Protein 3PZ7 (pdb70)

Solvent-accessible surface area: 6122 Å² total

Nearest PDB structures (foldseek):
  3pz7-assembly1_A  TM=1.001E+00  e=2.599E-17  Homo sapiens
  5y3b-assembly1_F  TM=9.311E-01  e=1.890E-14  Mus musculus
  5y3c-assembly1_A  TM=9.595E-01  e=7.452E-13  Danio rerio
  6iw3-assembly1_A  TM=9.389E-01  e=3.402E-09  Homo sapiens
  4wip-assembly1_C  TM=9.303E-01  e=6.830E-09  Homo sapiens

GO terms:
  GO:0005829 cytosol (C, IDA)
  GO:0043015 gamma-tubulin binding (F, IDA)
  GO:0060070 canonical Wnt signaling pathway (P, IDA)
  GO:0005515 protein binding (F, IPI)
  GO:0005737 cytoplasm (C, EXP)

Structure (mmCIF, N/CA/C/O backbone):
data_3PZ7
#
_entry.id   3PZ7
#
_cell.length_a   62.576
_cell.length_b   62.576
_cell.length_c   77.722
_cell.angle_alpha   90.00
_cell.angle_beta   90.00
_cell.angle_gamma   120.00
#
_symmetry.space_group_name_H-M   'P 61 2 2'
#
loop_
_entity.id
_entity.type
_entity.pdbx_description
1 polymer Dixin
2 non-polymer 1,2-ETHANEDIOL
3 water water
#
loop_
_atom_site.group_PDB
_atom_site.id
_atom_site.type_symbol
_atom_site.label_atom_id
_atom_site.label_alt_id
_atom_site.label_comp_id
_atom_site.label_asym_id
_atom_site.label_entity_id
_atom_site.label_seq_id
_atom_site.pdbx_PDB_ins_code
_atom_site.Cartn_x
_atom_site.Cartn_y
_atom_site.Cartn_z
_atom_site.occupancy
_atom_site.B_iso_or_equiv
_atom_site.auth_seq_id
_atom_site.auth_comp_id
_atom_site.auth_asym_id
_atom_site.auth_atom_id
_atom_site.pdbx_PDB_model_num
ATOM 1 N N . PRO A 1 2 ? 21.171 26.729 28.278 1.00 37.73 -2 PRO A N 1
ATOM 2 C CA . PRO A 1 2 ? 20.141 27.762 28.460 1.00 36.98 -2 PRO A CA 1
ATOM 3 C C . PRO A 1 2 ? 19.673 27.794 29.895 1.00 39.37 -2 PRO A C 1
ATOM 4 O O . PRO A 1 2 ? 19.253 26.765 30.425 1.00 42.07 -2 PRO A O 1
ATOM 8 N N . HIS A 1 3 ? 19.739 28.965 30.513 1.00 41.43 -1 HIS A N 1
ATOM 9 C CA . HIS A 1 3 ? 19.592 29.070 31.955 1.00 41.60 -1 HIS A CA 1
ATOM 10 C C . HIS A 1 3 ? 18.287 29.664 32.390 1.00 41.07 -1 HIS A C 1
ATOM 11 O O . HIS A 1 3 ? 17.786 30.595 31.795 1.00 42.20 -1 HIS A O 1
ATOM 26 N N . SER A 1 5 ? 15.617 31.496 35.128 1.00 43.24 386 SER A N 1
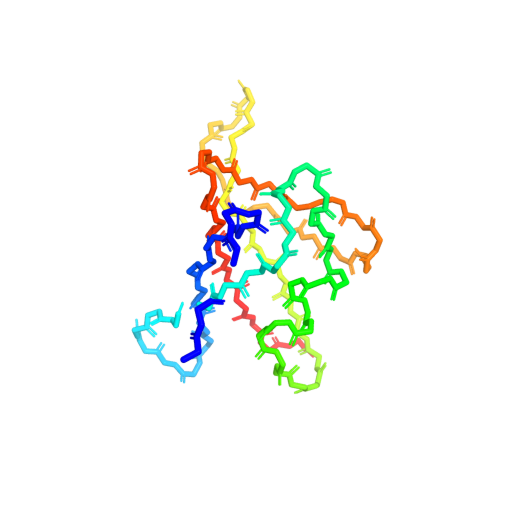ATOM 27 C CA . SER A 1 5 ? 15.548 32.562 36.106 1.00 42.12 386 SER A CA 1
ATOM 28 C C . SER A 1 5 ? 15.293 31.954 37.478 1.00 44.89 386 SER A C 1
ATOM 29 O O . SER A 1 5 ? 15.103 30.746 37.599 1.00 42.23 386 SER A O 1
ATOM 32 N N . SER A 1 6 ? 15.293 32.790 38.510 1.00 45.94 387 SER A N 1
ATOM 33 C CA . SER A 1 6 ? 15.063 32.325 39.871 1.00 42.17 387 SER A CA 1
ATOM 34 C C . SER A 1 6 ? 13.578 32.290 40.198 1.00 43.95 387 SER A C 1
ATOM 35 O O . SER A 1 6 ? 13.161 31.715 41.186 1.00 46.54 387 SER A O 1
ATOM 38 N N . THR A 1 7 ? 12.778 32.925 39.360 1.00 44.58 388 THR A N 1
ATOM 39 C CA . THR A 1 7 ? 11.331 32.892 39.532 1.00 45.46 388 THR A CA 1
ATOM 40 C C . THR A 1 7 ? 10.763 31.581 38.965 1.00 43.36 388 THR A C 1
ATOM 41 O O . THR A 1 7 ? 9.798 31.549 38.197 1.00 43.13 388 THR A O 1
ATOM 45 N N . CYS A 1 8 ? 11.433 30.506 39.360 1.00 43.17 389 CYS A N 1
ATOM 46 C CA . CYS A 1 8 ? 11.077 29.139 39.070 1.00 36.26 389 CYS A CA 1
ATOM 47 C C . CYS A 1 8 ? 10.154 28.734 40.231 1.00 37.47 389 CYS A C 1
ATOM 48 O O . CYS A 1 8 ? 10.156 29.355 41.299 1.00 37.65 389 CYS A O 1
ATOM 51 N N . THR A 1 9 ? 9.314 27.737 40.006 1.00 37.93 390 THR A N 1
ATOM 52 C CA . THR A 1 9 ? 8.744 26.949 41.100 1.00 33.36 390 THR A CA 1
ATOM 53 C C . THR A 1 9 ? 8.815 25.505 40.605 1.00 30.79 390 THR A C 1
ATOM 54 O O . THR A 1 9 ? 8.356 25.215 39.516 1.00 32.44 390 THR A O 1
ATOM 58 N N . LYS A 1 10 ? 9.472 24.612 41.339 1.00 31.22 391 LYS A N 1
ATOM 59 C CA . LYS A 1 10 ? 9.582 23.233 40.856 1.00 31.24 391 LYS A CA 1
ATOM 60 C C . LYS A 1 10 ? 8.413 22.384 41.277 1.00 30.97 391 LYS A C 1
ATOM 61 O O . LYS A 1 10 ? 7.935 22.481 42.398 1.00 33.08 391 LYS A O 1
ATOM 67 N N . VAL A 1 11 ? 7.956 21.562 40.343 1.00 30.23 392 VAL A N 1
ATOM 68 C CA . VAL A 1 11 ? 6.757 20.765 40.499 1.00 30.33 392 VAL A CA 1
ATOM 69 C C . VAL A 1 11 ? 7.132 19.287 40.425 1.00 30.83 392 VAL A C 1
ATOM 70 O O . VAL A 1 11 ? 7.839 18.854 39.516 1.00 31.15 392 VAL A O 1
ATOM 74 N N . LEU A 1 12 ? 6.683 18.508 41.392 1.00 31.00 393 LEU A N 1
ATOM 75 C CA . LEU A 1 12 ? 6.804 17.072 41.270 1.00 32.30 393 LEU A CA 1
ATOM 76 C C . LEU A 1 12 ? 5.391 16.581 40.995 1.00 34.37 393 LEU A C 1
ATOM 77 O O . LEU A 1 12 ? 4.467 16.968 41.706 1.00 34.58 393 LEU A O 1
ATOM 82 N N . TYR A 1 13 ? 5.177 15.775 39.961 1.00 30.68 394 TYR A N 1
ATOM 83 C CA . TYR A 1 13 ? 3.825 15.260 39.776 1.00 30.91 394 TYR A CA 1
ATOM 84 C C . TYR A 1 13 ? 3.801 13.779 39.519 1.00 32.73 394 TYR A C 1
ATOM 85 O O . TYR A 1 13 ? 4.678 13.235 38.851 1.00 31.93 394 TYR A O 1
ATOM 94 N N . PHE A 1 14 ? 2.799 13.129 40.103 1.00 33.75 395 PHE A N 1
ATOM 95 C CA . PHE A 1 14 ? 2.590 11.710 39.899 1.00 34.27 395 PHE A CA 1
ATOM 96 C C . PHE A 1 14 ? 1.508 11.534 38.890 1.00 35.33 395 PHE A C 1
ATOM 97 O O . PHE A 1 14 ? 0.627 12.363 38.776 1.00 35.37 395 PHE A O 1
ATOM 105 N N . THR A 1 15 ? 1.571 10.427 38.178 1.00 35.46 396 THR A N 1
ATOM 106 C CA . THR A 1 15 ? 0.680 10.201 37.085 1.00 39.49 396 THR A CA 1
ATOM 107 C C . THR A 1 15 ? 0.102 8.822 37.328 1.00 47.19 396 THR A C 1
ATOM 108 O O . THR A 1 15 ? 0.655 8.061 38.149 1.00 45.96 396 THR A O 1
ATOM 112 N N . ASP A 1 16 ? -1.030 8.531 36.674 1.00 49.62 397 ASP A N 1
ATOM 113 C CA . ASP A 1 16 ? -1.654 7.203 36.709 1.00 51.96 397 ASP A CA 1
ATOM 11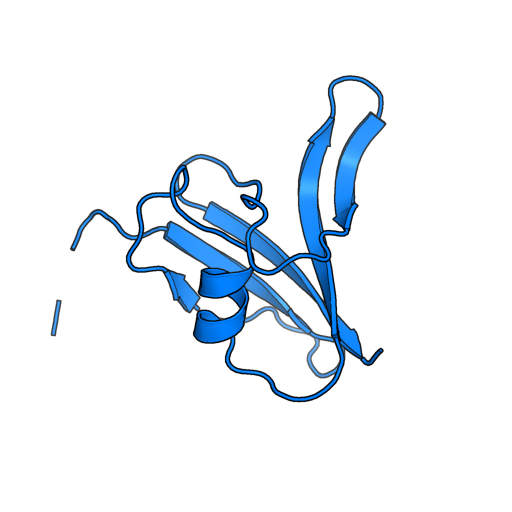4 C C . ASP A 1 16 ? -0.763 6.192 36.011 1.00 54.77 397 ASP A C 1
ATOM 115 O O . ASP A 1 16 ? -0.698 5.026 36.394 1.00 55.43 397 ASP A O 1
ATOM 120 N N . ARG A 1 17 ? -0.054 6.683 35.005 1.00 54.51 398 ARG A N 1
ATOM 121 C CA . ARG A 1 17 ? 0.675 5.865 34.057 1.00 58.06 398 ARG A CA 1
ATOM 122 C C . ARG A 1 17 ? 2.192 5.968 34.257 1.00 58.06 398 ARG A C 1
ATOM 123 O O . ARG A 1 17 ? 2.924 6.233 33.296 1.00 60.21 398 ARG A O 1
ATOM 131 N N . SER A 1 18 ? 2.638 5.759 35.488 1.00 54.90 399 SER A N 1
ATOM 132 C CA . SER A 1 18 ? 4.045 5.811 35.857 1.00 50.92 399 SER A CA 1
ATOM 133 C C . SER A 1 18 ? 4.155 5.476 37.324 1.00 47.50 399 SER A C 1
ATOM 134 O O . SER A 1 18 ? 3.276 5.745 38.064 1.00 54.14 399 SER A O 1
ATOM 137 N N . LEU A 1 19 ? 5.223 4.900 37.789 1.00 43.51 400 LEU A N 1
ATOM 138 C CA . LEU A 1 19 ? 5.280 4.685 39.219 1.00 42.43 400 LEU A CA 1
ATOM 139 C C . LEU A 1 19 ? 6.090 5.787 39.869 1.00 39.73 400 LEU A C 1
ATOM 140 O O . LEU A 1 19 ? 5.966 6.111 41.023 1.00 38.03 400 LEU A O 1
ATOM 145 N N . THR A 1 20 ? 6.906 6.367 39.038 1.00 37.28 401 THR A N 1
ATOM 146 C CA . THR A 1 20 ? 7.894 7.375 39.367 1.00 33.94 401 THR A CA 1
ATOM 147 C C . THR A 1 20 ? 7.379 8.770 39.003 1.00 34.84 401 THR A C 1
ATOM 148 O O . THR A 1 20 ? 6.878 8.996 37.900 1.00 34.96 401 THR A O 1
ATOM 152 N N . PRO A 1 21 ? 7.518 9.718 39.927 1.00 31.71 402 PRO A N 1
ATOM 153 C CA . PRO A 1 21 ? 7.078 11.086 39.664 1.00 31.12 402 PRO A CA 1
ATOM 154 C C . PRO A 1 21 ? 7.884 11.729 38.535 1.00 32.95 402 PRO A C 1
ATOM 155 O O . PRO A 1 21 ? 9.034 11.347 38.247 1.00 31.20 402 PRO A O 1
ATOM 159 N N . PHE A 1 22 ? 7.262 12.720 37.908 1.00 33.43 403 PHE A N 1
ATOM 160 C CA . PHE A 1 22 ? 7.909 13.565 36.923 1.00 31.09 403 PHE A CA 1
ATOM 161 C C . PHE A 1 22 ? 8.280 14.861 37.604 1.00 30.35 403 PHE A C 1
ATOM 162 O O . PHE A 1 22 ? 7.610 15.294 38.531 1.00 31.27 403 PHE A O 1
ATOM 178 N N . VAL A 1 24 ? 9.013 18.910 36.743 1.00 29.68 405 VAL A N 1
ATOM 179 C CA . VAL A 1 24 ? 9.031 20.005 35.791 1.00 30.69 405 VAL A CA 1
ATOM 180 C C . VAL A 1 24 ? 9.080 21.313 36.545 1.00 32.00 405 VAL A C 1
ATOM 181 O O . VAL A 1 24 ? 8.793 21.353 37.727 1.00 34.80 405 VAL A O 1
ATOM 185 N N . ASN A 1 25 ? 9.425 22.388 35.859 1.00 32.21 406 ASN A N 1
ATOM 186 C CA . ASN A 1 25 ? 9.477 23.674 36.510 1.00 33.37 406 ASN A CA 1
ATOM 187 C C . ASN A 1 25 ? 8.434 24.607 35.931 1.00 34.81 406 ASN A C 1
ATOM 188 O O . ASN A 1 25 ? 8.126 24.529 34.739 1.00 34.54 406 ASN A O 1
ATOM 193 N N . ILE A 1 26 ? 7.889 25.481 36.784 1.00 36.70 407 ILE A N 1
ATOM 194 C CA . ILE A 1 26 ? 7.009 26.574 36.346 1.00 35.44 407 ILE A CA 1
ATOM 195 C C . ILE A 1 26 ? 7.761 27.903 36.451 1.00 33.84 407 ILE A C 1
ATOM 196 O O . ILE A 1 26 ? 8.389 28.186 37.461 1.00 35.02 407 ILE A O 1
ATOM 201 N N . PRO A 1 27 ? 7.738 28.687 35.370 1.00 37.93 408 PRO A N 1
ATOM 202 C CA . PRO A 1 27 ? 8.475 29.945 35.245 1.00 39.38 408 PRO A CA 1
ATOM 203 C C . PRO A 1 27 ? 7.735 31.063 35.956 1.00 40.65 408 PRO A C 1
ATOM 204 O O . PRO A 1 27 ? 7.695 32.209 35.499 1.00 41.23 408 PRO A O 1
ATOM 208 N N . LYS A 1 28 ? 7.131 30.708 37.076 1.00 41.52 409 LYS A N 1
ATOM 209 C CA . LYS A 1 28 ? 6.391 31.656 37.886 1.00 41.86 409 LYS A CA 1
ATOM 210 C C . LYS A 1 28 ? 6.846 31.506 39.323 1.00 41.28 409 LYS A C 1
ATOM 211 O O . LYS A 1 28 ? 7.590 30.591 39.635 1.00 42.17 409 LYS A O 1
ATOM 217 N N . ARG A 1 29 ? 6.419 32.390 40.205 1.00 45.89 410 ARG A N 1
ATOM 218 C CA . ARG A 1 29 ? 7.013 32.400 41.519 1.00 46.08 410 ARG A CA 1
ATOM 219 C C . ARG A 1 29 ? 6.446 31.299 42.397 1.00 48.16 410 ARG A C 1
ATOM 220 O O . ARG A 1 29 ? 7.167 30.423 42.876 1.00 48.53 410 ARG A O 1
ATOM 228 N N . LEU A 1 30 ? 5.143 31.360 42.605 1.00 44.53 411 LEU A N 1
ATOM 229 C CA . LEU A 1 30 ? 4.391 30.320 43.312 1.00 43.57 411 LEU A CA 1
ATOM 230 C C . LEU A 1 30 ? 3.103 30.947 43.744 1.00 43.12 411 LEU A C 1
ATOM 231 O O . LEU A 1 30 ? 2.052 30.367 43.532 1.00 42.74 411 LEU A O 1
ATOM 236 N N . GLU A 1 31 ? 3.172 32.144 44.318 1.00 40.98 412 GLU A N 1
ATOM 237 C CA . GLU A 1 31 ? 1.944 32.851 44.639 1.00 43.76 412 GLU A CA 1
ATOM 238 C C . GLU A 1 31 ? 1.305 33.298 43.351 1.00 46.96 412 GLU A C 1
ATOM 239 O O . GLU A 1 31 ? 0.271 33.967 43.352 1.00 50.84 412 GLU A O 1
ATOM 245 N N . GLU A 1 32 ? 1.907 32.885 42.246 1.00 44.33 413 GLU A N 1
ATOM 246 C CA . GLU A 1 32 ? 1.418 33.264 40.942 1.00 43.42 413 GLU A CA 1
ATOM 247 C C . GLU A 1 32 ? 1.009 32.076 40.104 1.00 43.06 413 GLU A C 1
ATOM 248 O O . GLU A 1 32 ? 0.422 32.247 39.031 1.00 41.00 413 GLU A O 1
ATOM 254 N N . VAL A 1 33 ? 1.320 30.872 40.576 1.00 41.06 414 VAL A N 1
ATOM 255 C CA . VAL A 1 33 ? 0.997 29.706 39.770 1.00 39.41 414 VAL A CA 1
ATOM 256 C C . VAL A 1 33 ? -0.487 29.355 39.927 1.00 38.10 414 VAL A C 1
ATOM 257 O O . VAL A 1 33 ? -1.033 29.363 41.038 1.00 35.14 414 VAL A O 1
ATOM 261 N N . THR A 1 34 ? -1.143 29.105 38.794 1.00 37.52 415 THR A N 1
ATOM 262 C CA . THR A 1 34 ? -2.552 28.710 38.777 1.00 36.44 415 THR A CA 1
ATOM 263 C C . THR A 1 34 ? -2.723 27.349 38.110 1.00 35.50 415 THR A C 1
ATOM 264 O O . THR A 1 34 ? -1.804 26.813 37.488 1.00 37.11 415 THR A O 1
ATOM 268 N N . LEU A 1 35 ? -3.902 26.771 38.230 1.00 32.63 416 LEU A N 1
ATOM 269 C CA . LEU A 1 35 ? -4.088 25.472 37.605 1.00 34.59 416 LEU A CA 1
ATOM 270 C C . LEU A 1 35 ? -3.772 25.624 36.117 1.00 35.56 416 LEU A C 1
ATOM 271 O O . LEU A 1 35 ? -3.330 24.688 35.455 1.00 35.21 416 LEU A O 1
ATOM 276 N N . LYS A 1 36 ? -3.990 26.820 35.598 1.00 37.99 417 LYS A N 1
ATOM 277 C CA . LYS A 1 36 ? -3.706 27.107 34.204 1.00 39.48 417 LYS A CA 1
ATOM 278 C C . LYS A 1 36 ? -2.255 26.749 33.880 1.00 40.17 417 LYS A C 1
ATOM 279 O O . LYS A 1 36 ? -1.975 26.004 32.935 1.00 41.20 417 LYS A O 1
ATOM 285 N N . ASP A 1 37 ? -1.343 27.286 34.688 1.00 35.9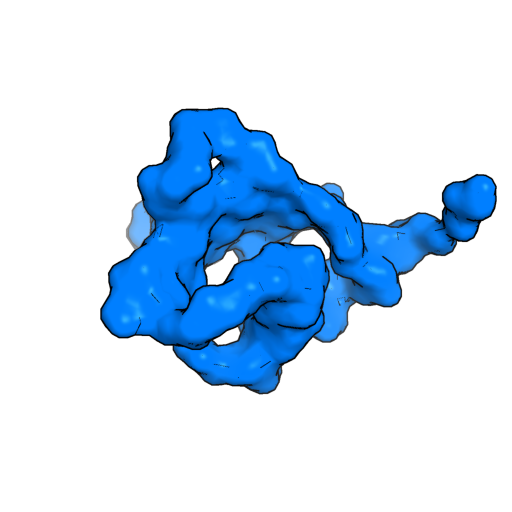5 418 ASP A N 1
ATOM 286 C CA . ASP A 1 37 ? 0.098 27.105 34.508 1.00 33.30 418 ASP A CA 1
ATOM 287 C C . ASP A 1 37 ? 0.567 25.658 34.716 1.00 36.64 418 ASP A C 1
ATOM 288 O O . ASP A 1 37 ? 1.377 25.129 33.935 1.00 37.81 418 ASP A O 1
ATOM 293 N N . PHE A 1 38 ? 0.083 25.021 35.782 1.00 37.42 419 PHE A N 1
ATOM 294 C CA . PHE A 1 38 ? 0.391 23.616 36.041 1.00 34.02 419 PHE A CA 1
ATOM 295 C C . PHE A 1 38 ? -0.059 22.791 34.834 1.00 35.84 419 PHE A C 1
ATOM 296 O O . PHE A 1 38 ? 0.659 21.918 34.336 1.00 36.50 419 PHE A O 1
ATOM 304 N N . LYS A 1 39 ? -1.270 23.076 34.375 1.00 36.81 420 LYS A N 1
ATOM 305 C CA . LYS A 1 39 ? -1.860 22.354 33.271 1.00 36.63 420 LYS A CA 1
ATOM 306 C C . LYS A 1 39 ? -0.896 22.361 32.104 1.00 39.16 420 LYS A C 1
ATOM 307 O O . LYS A 1 39 ? -0.601 21.326 31.502 1.00 39.57 420 LYS A O 1
ATOM 313 N N . ALA A 1 40 ? -0.415 23.556 31.786 1.00 38.75 421 ALA A N 1
ATOM 314 C CA . ALA A 1 40 ? 0.471 23.747 30.656 1.00 38.17 421 ALA A CA 1
ATOM 315 C C . ALA A 1 40 ? 1.783 23.024 30.888 1.00 38.79 421 ALA A C 1
ATOM 316 O O . ALA A 1 40 ? 2.245 22.274 30.033 1.00 41.43 421 ALA A O 1
ATOM 318 N N . ALA A 1 41 ? 2.373 23.251 32.056 1.00 37.45 422 ALA A N 1
ATOM 319 C CA . ALA A 1 41 ? 3.654 22.656 32.386 1.00 34.24 422 ALA A CA 1
ATOM 320 C C . ALA A 1 41 ? 3.681 21.130 32.196 1.00 36.71 422 ALA A C 1
ATOM 321 O O . ALA A 1 41 ? 4.565 20.598 31.531 1.00 38.25 422 ALA A O 1
ATOM 323 N N . ILE A 1 42 ? 2.700 20.426 32.746 1.00 37.48 423 ILE A N 1
ATOM 324 C CA . ILE A 1 42 ? 2.684 18.972 32.652 1.00 35.63 423 ILE A CA 1
ATOM 325 C C . ILE A 1 42 ? 2.219 18.510 31.277 1.00 39.37 423 ILE A C 1
ATOM 326 O O . ILE A 1 42 ? 2.364 17.337 30.925 1.00 41.11 423 ILE A O 1
ATOM 331 N N . ASP A 1 43 ? 1.643 19.441 30.518 1.00 41.53 424 ASP A N 1
ATOM 332 C CA . ASP A 1 43 ? 1.232 19.231 29.132 1.00 41.30 424 ASP A CA 1
ATOM 333 C C . ASP A 1 43 ? 0.634 17.870 28.794 1.00 43.96 424 ASP A C 1
ATOM 334 O O . ASP A 1 43 ? 0.795 17.396 27.680 1.00 48.59 424 ASP A O 1
ATOM 339 N N . ARG A 1 44 ? -0.056 17.240 29.734 1.00 45.30 425 ARG A N 1
ATOM 340 C CA . ARG A 1 44 ? -0.781 16.011 29.425 1.00 45.40 425 ARG A CA 1
ATOM 341 C C . ARG A 1 44 ? -2.123 16.452 28.888 1.00 50.35 425 ARG A C 1
ATOM 342 O O . ARG A 1 44 ? -2.597 17.524 29.248 1.00 54.79 425 ARG A O 1
ATOM 350 N N . GLU A 1 45 ? -2.736 15.653 28.023 1.00 52.04 426 GLU A N 1
ATOM 351 C CA . GLU A 1 45 ? -3.969 16.090 27.376 1.00 57.30 426 GLU A CA 1
ATOM 352 C C . GLU A 1 45 ? -5.100 15.067 27.519 1.00 60.40 426 GLU A C 1
ATOM 353 O O . GLU A 1 45 ? -4.856 13.862 27.644 1.00 59.11 426 GLU A O 1
ATOM 359 N N . GLY A 1 46 ? -6.338 15.559 27.507 1.00 59.72 427 GLY A N 1
ATOM 360 C CA . GLY A 1 46 ? -7.492 14.737 27.837 1.00 54.68 427 GLY A CA 1
ATOM 361 C C . GLY A 1 46 ? -8.186 15.255 29.081 1.00 51.66 427 GLY A C 1
ATOM 362 O O . GLY A 1 46 ? -8.075 16.441 29.426 1.00 48.06 427 GLY A O 1
ATOM 363 N N . ASN A 1 47 ? -8.894 14.365 29.767 1.00 54.98 428 ASN A N 1
ATOM 364 C CA . ASN A 1 47 ? -9.575 14.745 30.999 1.00 53.14 428 ASN A CA 1
ATOM 365 C C . ASN A 1 47 ? -8.928 14.148 32.224 1.00 50.24 428 ASN A C 1
ATOM 366 O O . ASN A 1 47 ? -8.864 12.932 32.382 1.00 51.33 428 ASN A O 1
ATOM 371 N N . HIS A 1 48 ? -8.443 15.032 33.086 1.00 48.18 429 HIS A N 1
ATOM 372 C CA . HIS A 1 48 ? -7.704 14.629 34.263 1.00 45.34 429 HIS A CA 1
ATOM 373 C C . HIS A 1 48 ? -8.251 15.309 35.474 1.00 43.87 429 HIS A C 1
ATOM 374 O O . HIS A 1 48 ? -8.866 16.377 35.391 1.00 42.07 429 HIS A O 1
ATOM 381 N N . ARG A 1 49 ? -8.007 14.674 36.611 1.00 44.80 430 ARG A N 1
ATOM 382 C CA . ARG A 1 49 ? -8.267 15.275 37.901 1.00 39.35 430 ARG A CA 1
ATOM 383 C C . ARG A 1 49 ? -6.923 15.651 38.520 1.00 37.34 430 ARG A C 1
ATOM 384 O O . ARG A 1 49 ? -5.917 14.976 38.312 1.00 35.47 430 ARG A O 1
ATOM 392 N N . TYR A 1 50 ? -6.931 16.741 39.279 1.00 37.22 431 TYR A N 1
ATOM 393 C CA . TYR A 1 50 ? -5.731 17.334 39.846 1.00 32.88 431 TYR A CA 1
ATOM 394 C C . TYR A 1 50 ? -5.826 17.499 41.369 1.00 33.38 431 TYR A C 1
ATOM 395 O O . TYR A 1 50 ? -6.698 18.205 41.890 1.00 34.35 431 TYR A O 1
ATOM 404 N N . HIS A 1 51 ? -4.910 16.830 42.065 1.00 32.88 432 HIS A N 1
ATOM 405 C CA . HIS A 1 51 ? -4.818 16.829 43.514 1.00 29.81 432 HIS A CA 1
ATOM 406 C C . HIS A 1 51 ? -3.442 17.342 43.924 1.00 28.40 432 HIS A C 1
ATOM 407 O O . HIS A 1 51 ? -2.448 16.937 43.328 1.00 30.82 432 HIS A O 1
ATOM 414 N N . PHE A 1 52 ? -3.373 18.211 44.933 1.00 29.37 433 PHE A N 1
ATOM 415 C CA . PHE A 1 52 ? -2.113 18.857 45.310 1.00 29.29 433 PHE A CA 1
ATOM 416 C C . PHE A 1 52 ? -1.789 18.791 46.805 1.00 28.18 433 PHE A C 1
ATOM 417 O O . PHE A 1 52 ? -2.656 19.030 47.638 1.00 31.67 433 PHE A O 1
ATOM 425 N N . LYS A 1 53 ? -0.533 18.511 47.142 1.00 25.42 434 LYS A N 1
ATOM 426 C CA . LYS A 1 53 ? -0.084 18.521 48.541 1.00 25.87 434 LYS A CA 1
ATOM 427 C C . LYS A 1 53 ? -0.397 19.863 49.200 1.00 29.59 434 LYS A C 1
ATOM 428 O O . LYS A 1 53 ? 0.151 20.886 48.801 1.00 32.10 434 LYS A O 1
ATOM 434 N N . ALA A 1 54 ? -1.271 19.871 50.205 1.00 29.70 435 ALA A N 1
ATOM 435 C CA . ALA A 1 54 ? -1.630 21.104 50.896 1.00 28.36 435 ALA A CA 1
ATOM 436 C C . ALA A 1 54 ? -1.658 20.872 52.384 1.00 30.10 435 ALA A C 1
ATOM 437 O O . ALA A 1 54 ? -1.832 19.745 52.825 1.00 31.04 435 ALA A O 1
ATOM 439 N N . MET A 1 55 ? -1.511 21.937 53.159 1.00 31.77 436 MET A N 1
ATOM 440 C CA . MET A 1 55 ? -1.792 21.839 54.573 1.00 32.90 436 MET A CA 1
ATOM 441 C C . MET A 1 55 ? -3.038 22.601 54.933 1.00 34.11 436 MET A C 1
ATOM 442 O O . MET A 1 55 ? -3.138 23.797 54.729 1.00 38.51 436 MET A O 1
ATOM 447 N N . ASP A 1 56 ? -3.998 21.860 55.451 1.00 32.81 437 ASP A N 1
ATOM 448 C CA . ASP A 1 56 ? -5.224 22.398 55.976 1.00 33.39 437 ASP A CA 1
ATOM 449 C C . ASP A 1 56 ? -5.087 22.367 57.493 1.00 34.61 437 ASP A C 1
ATOM 450 O O . ASP A 1 56 ? -4.658 21.363 58.066 1.00 36.05 437 ASP A O 1
ATOM 455 N N . PRO A 1 57 ? -5.438 23.473 58.157 1.00 33.79 438 PRO A N 1
ATOM 456 C CA . PRO A 1 57 ? -5.277 23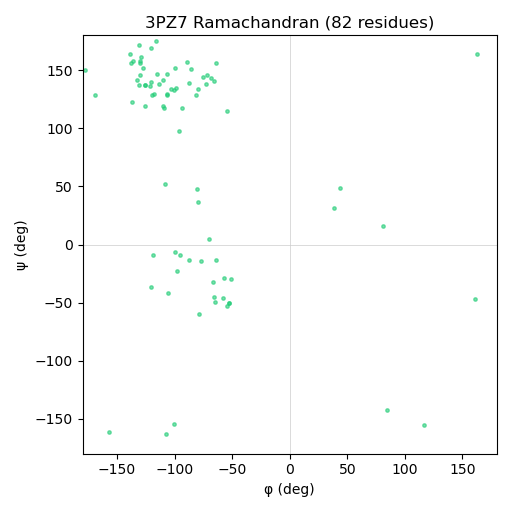.615 59.599 1.00 32.08 438 PRO A CA 1
ATOM 457 C C . PRO A 1 57 ? -6.127 22.633 60.345 1.00 34.82 438 PRO A C 1
ATOM 458 O O . PRO A 1 57 ? -5.908 22.448 61.532 1.00 36.42 438 PRO A O 1
ATOM 462 N N . GLU A 1 58 ? -7.068 21.990 59.671 1.00 37.16 439 GLU A N 1
ATOM 463 C CA . GLU A 1 58 ? -7.965 21.071 60.361 1.00 36.42 439 GLU A CA 1
ATOM 464 C C . GLU A 1 58 ? -7.662 19.616 60.089 1.00 36.08 439 GLU A C 1
ATOM 465 O O . GLU A 1 58 ? -7.709 18.794 60.996 1.00 38.97 439 GLU A O 1
ATOM 471 N N . PHE A 1 59 ? -7.368 19.295 58.836 1.00 34.00 440 PHE A N 1
ATOM 472 C CA . PHE A 1 59 ? -7.155 17.911 58.463 1.00 31.32 440 PHE A CA 1
ATOM 473 C C . PHE A 1 59 ? -5.693 17.563 58.366 1.00 32.48 440 PHE A C 1
ATOM 474 O O . PHE A 1 59 ? -5.355 16.405 58.150 1.00 35.00 440 PHE A O 1
ATOM 482 N N . GLY A 1 60 ? -4.822 18.550 58.500 1.00 29.87 441 GLY A N 1
ATOM 483 C CA . GLY A 1 60 ? -3.407 18.274 58.374 1.00 31.84 441 GLY A CA 1
ATOM 484 C C . GLY A 1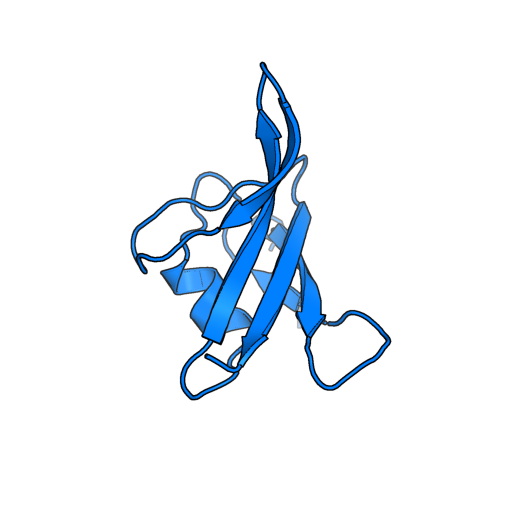 60 ? -2.939 18.289 56.934 1.00 32.32 441 GLY A C 1
ATOM 485 O O . GLY A 1 60 ? -3.383 19.113 56.158 1.00 35.07 441 GLY A O 1
ATOM 486 N N . THR A 1 61 ? -2.028 17.395 56.572 1.00 30.20 442 THR A N 1
ATOM 487 C CA . THR A 1 61 ? -1.575 17.279 55.192 1.00 27.79 442 THR A CA 1
ATOM 488 C C . THR A 1 61 ? -2.594 16.454 54.418 1.00 32.20 442 THR A C 1
ATOM 489 O O . THR A 1 61 ? -2.955 15.346 54.846 1.00 31.65 442 THR A O 1
ATOM 493 N N . VAL A 1 62 ? -3.050 16.976 53.278 1.00 30.90 443 VAL A N 1
ATOM 494 C CA . VAL A 1 62 ? -4.047 16.287 52.462 1.00 30.23 443 VAL A CA 1
ATOM 495 C C . VAL A 1 62 ? -3.684 16.428 50.987 1.00 31.05 443 VAL A C 1
ATOM 496 O O . VAL A 1 62 ? -2.873 17.276 50.640 1.00 31.00 443 VAL A O 1
ATOM 500 N N . LYS A 1 63 ? -4.273 15.602 50.119 1.00 31.64 444 LYS A N 1
ATOM 501 C CA . LYS A 1 63 ? -4.220 15.844 48.667 1.00 28.15 444 LYS A CA 1
ATOM 502 C C . LYS A 1 63 ? -5.491 16.576 48.223 1.00 29.22 444 LYS A C 1
ATOM 503 O O . LYS A 1 63 ? -6.524 15.933 48.008 1.00 30.28 444 LYS A O 1
ATOM 509 N N . GLU A 1 64 ? -5.430 17.902 48.077 1.00 28.79 445 GLU A N 1
ATOM 510 C CA . GLU A 1 64 ? -6.654 18.680 47.848 1.00 29.70 445 GLU A CA 1
ATOM 511 C C . GLU A 1 64 ? -6.982 18.940 46.390 1.00 30.67 445 GLU A C 1
ATOM 512 O O . GLU A 1 64 ? -6.232 19.585 45.682 1.00 32.20 445 GLU A O 1
ATOM 518 N N . GLU A 1 65 ? -8.116 18.427 45.938 1.00 34.33 446 GLU A N 1
ATOM 519 C CA . GLU A 1 65 ? -8.441 18.527 44.524 1.00 33.42 446 GLU A CA 1
ATOM 520 C C . GLU A 1 65 ? -8.663 19.961 44.079 1.00 33.63 446 GLU A C 1
ATOM 521 O O . GLU A 1 65 ? -9.251 20.760 44.789 1.00 33.84 446 GLU A O 1
ATOM 527 N N . ILE A 1 66 ? -8.190 20.293 42.889 1.00 35.71 447 ILE A N 1
ATOM 528 C CA . ILE A 1 66 ? -8.461 21.611 42.345 1.00 33.75 447 ILE A CA 1
ATOM 529 C C . ILE A 1 66 ? -8.992 21.416 40.925 1.00 32.56 447 ILE A C 1
ATOM 530 O O . ILE A 1 66 ? -8.622 20.454 40.256 1.00 33.07 447 ILE A O 1
ATOM 535 N N . PHE A 1 67 ? -9.913 22.276 40.500 1.00 33.50 448 PHE A N 1
ATOM 536 C CA . PHE A 1 67 ? -10.670 22.055 39.268 1.00 35.15 448 PHE A CA 1
ATOM 537 C C . PHE A 1 67 ? -10.516 23.152 38.204 1.00 36.82 448 PHE A C 1
ATOM 538 O O . PHE A 1 67 ? -10.540 22.887 36.987 1.00 36.67 448 PHE A O 1
ATOM 546 N N . HIS A 1 68 ? -10.412 24.392 38.664 1.00 36.27 449 HIS A N 1
ATOM 547 C CA . HIS A 1 68 ? -10.499 25.528 37.761 1.00 36.52 449 HIS A CA 1
ATOM 548 C C . HIS A 1 68 ? -9.155 26.121 37.349 1.00 38.27 449 HIS A C 1
ATOM 549 O O . HIS A 1 68 ? -8.268 26.329 38.180 1.00 35.47 449 HIS A O 1
ATOM 556 N N . ASP A 1 69 ? -9.030 26.380 36.046 1.00 40.79 450 ASP A N 1
ATOM 557 C CA . ASP A 1 69 ? -7.786 26.843 35.443 1.00 39.34 450 ASP A CA 1
ATOM 558 C C . ASP A 1 69 ? -7.245 28.031 36.206 1.00 37.76 450 ASP A C 1
ATOM 559 O O . ASP A 1 69 ? -6.041 28.255 36.287 1.00 39.38 450 ASP A O 1
ATOM 564 N N . ASP A 1 70 ? -8.155 28.786 36.787 1.00 38.48 451 ASP A N 1
ATOM 565 C CA . ASP A 1 70 ? -7.813 30.076 37.334 1.00 39.34 451 ASP A CA 1
ATOM 566 C C . ASP A 1 70 ? -7.508 30.013 38.829 1.00 38.36 451 ASP A C 1
ATOM 567 O O . ASP A 1 70 ? -7.041 30.980 39.417 1.00 40.15 451 ASP A O 1
ATOM 572 N N . ASP A 1 71 ? -7.766 28.868 39.444 1.00 37.01 452 ASP A N 1
ATOM 573 C CA . ASP A 1 71 ? -7.483 28.708 40.864 1.00 34.18 452 ASP A CA 1
ATOM 574 C C . ASP A 1 71 ? -5.977 28.719 41.130 1.00 32.01 452 ASP A C 1
ATOM 575 O O . ASP A 1 71 ? -5.199 28.218 40.337 1.00 35.61 452 ASP A O 1
ATOM 580 N N . ALA A 1 72 ? -5.576 29.305 42.247 1.00 28.46 453 ALA A N 1
ATOM 581 C CA . ALA A 1 72 ? -4.194 29.287 42.685 1.00 31.00 453 ALA A CA 1
ATOM 582 C C . ALA A 1 72 ? -3.870 27.872 43.150 1.00 29.21 453 ALA A C 1
ATOM 583 O O . ALA A 1 72 ? -4.744 27.218 43.666 1.00 31.45 453 ALA A O 1
ATOM 585 N N . ILE A 1 73 ? -2.647 27.379 42.962 1.00 29.44 454 ILE A N 1
ATOM 586 C CA . ILE A 1 73 ? -2.304 26.061 43.498 1.00 29.50 454 ILE A CA 1
ATOM 587 C C . ILE A 1 73 ? -1.306 26.086 44.697 1.00 31.39 454 ILE A C 1
ATOM 588 O O . ILE A 1 73 ? -0.364 26.881 44.726 1.00 32.36 454 ILE A O 1
ATOM 593 N N . PRO A 1 74 ? -1.524 25.204 45.692 1.00 29.81 455 PRO A N 1
ATOM 594 C CA . PRO A 1 74 ? -0.734 25.195 46.918 1.00 29.72 455 PRO A CA 1
ATOM 595 C C . PRO A 1 74 ? 0.651 24.606 46.716 1.00 32.05 455 PRO A C 1
AT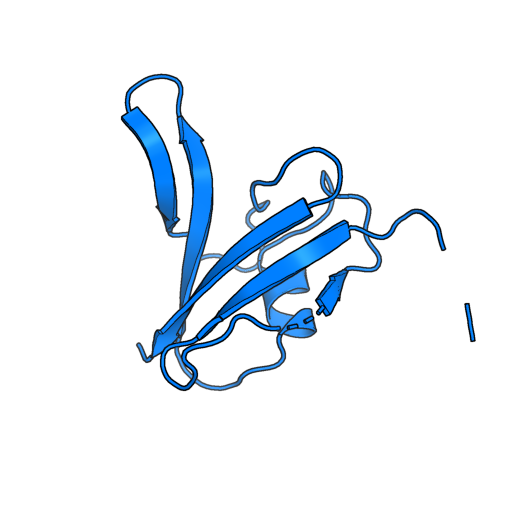OM 596 O O . PRO A 1 74 ? 0.833 23.651 45.958 1.00 29.06 455 PRO A O 1
ATOM 600 N N . GLY A 1 75 ? 1.617 25.173 47.432 1.00 30.71 456 GLY A N 1
ATOM 601 C CA . GLY A 1 75 ? 2.981 24.704 47.380 1.00 30.31 456 GLY A CA 1
ATOM 602 C C . GLY A 1 75 ? 3.679 25.114 48.646 1.00 29.63 456 GLY A C 1
ATOM 603 O O . GLY A 1 75 ? 3.023 25.421 49.613 1.00 29.30 456 GLY A O 1
ATOM 604 N N . TRP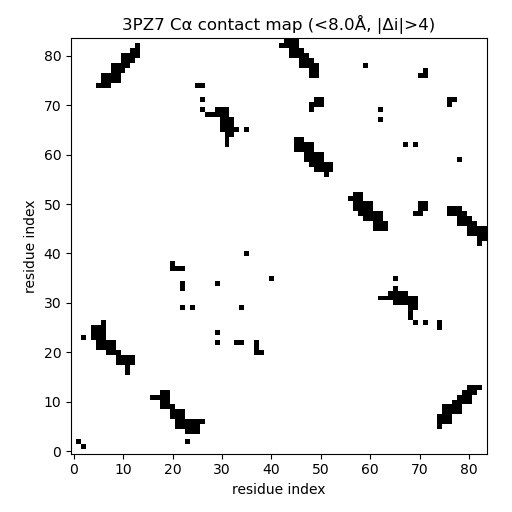 A 1 76 ? 5.006 25.119 48.621 1.00 32.09 457 TRP A N 1
ATOM 605 C CA . TRP A 1 76 ? 5.811 25.502 49.762 1.00 31.35 457 TRP A CA 1
ATOM 606 C C . TRP A 1 76 ? 7.272 25.667 49.358 1.00 34.49 457 TRP A C 1
ATOM 607 O O . TRP A 1 76 ? 7.863 24.772 48.762 1.00 36.51 457 TRP A O 1
ATOM 618 N N . GLU A 1 77 ? 7.854 26.809 49.705 1.00 34.45 458 GLU A N 1
ATOM 619 C CA . GLU A 1 77 ? 9.257 27.095 49.422 1.00 35.06 458 GLU A CA 1
ATOM 620 C C . GLU A 1 77 ? 9.680 26.695 48.020 1.00 34.46 458 GLU A C 1
ATOM 621 O O . GLU A 1 77 ? 10.714 26.043 47.846 1.00 37.32 458 GLU A O 1
ATOM 627 N N . GLY A 1 78 ? 8.881 27.092 47.033 1.00 29.23 459 GLY A N 1
ATOM 628 C CA . GLY A 1 78 ? 9.231 26.933 45.640 1.00 28.20 459 GLY A CA 1
ATOM 629 C C . GLY A 1 78 ? 8.982 25.554 45.076 1.00 32.45 459 GLY A C 1
ATOM 630 O O . GLY A 1 78 ? 9.497 25.221 44.012 1.00 35.15 459 GLY A O 1
ATOM 631 N N . LYS A 1 79 ? 8.196 24.750 45.783 1.00 31.69 460 LYS A N 1
ATOM 632 C CA . LYS A 1 79 ? 7.938 23.373 45.388 1.00 30.30 460 LYS A CA 1
ATOM 633 C C . LYS A 1 79 ? 6.445 23.173 45.303 1.00 31.02 460 LYS A C 1
ATOM 634 O O . LYS A 1 79 ? 5.731 23.627 46.192 1.00 32.99 460 LYS A O 1
ATOM 640 N N . ILE A 1 80 ? 5.965 22.488 44.265 1.00 28.56 461 ILE A N 1
ATOM 641 C CA . ILE A 1 80 ? 4.597 21.978 44.242 1.00 26.03 461 ILE A CA 1
ATOM 642 C C . ILE A 1 80 ? 4.605 20.458 44.094 1.00 27.35 461 ILE A C 1
ATOM 643 O O . ILE A 1 80 ? 5.415 19.906 43.352 1.00 29.51 461 ILE A O 1
ATOM 648 N N . VAL A 1 81 ? 3.723 19.776 44.813 1.00 24.94 462 VAL A N 1
ATOM 649 C CA . VAL A 1 81 ? 3.545 18.339 44.627 1.00 25.55 462 VAL A CA 1
ATOM 650 C C . VAL A 1 81 ? 2.106 18.032 44.207 1.00 24.45 462 VAL A C 1
ATOM 651 O O . VAL A 1 81 ? 1.166 18.498 44.848 1.00 26.18 462 VAL A O 1
ATOM 655 N N . ALA A 1 82 ? 1.938 17.270 43.126 1.00 25.32 463 ALA A N 1
ATOM 656 C CA . ALA A 1 82 ? 0.634 17.086 42.498 1.00 25.72 463 ALA A CA 1
ATOM 657 C C . ALA A 1 82 ? 0.439 15.651 42.098 1.00 27.97 463 ALA A C 1
ATOM 658 O O . ALA A 1 82 ? 1.411 14.921 41.907 1.00 29.20 463 ALA A O 1
ATOM 660 N N . TRP A 1 83 ? -0.820 15.242 41.986 1.00 29.27 464 TRP A N 1
ATOM 661 C CA . TRP A 1 83 ? -1.161 13.959 41.380 1.00 31.27 464 TRP A CA 1
ATOM 662 C C . TRP A 1 83 ? -2.156 14.179 40.257 1.00 33.70 464 TRP A C 1
ATOM 663 O O . TRP A 1 83 ? -3.096 14.961 40.410 1.00 33.13 464 TRP A O 1
ATOM 674 N N . VAL A 1 84 ? -1.936 13.489 39.133 1.00 36.60 465 VAL A N 1
ATOM 675 C CA . VAL A 1 84 ? -2.862 13.505 38.000 1.00 35.46 465 VAL A CA 1
ATOM 676 C C . VAL A 1 84 ? -3.528 12.136 37.758 1.00 39.65 465 VAL A C 1
ATOM 677 O O . VAL A 1 84 ? -2.882 11.093 37.870 1.00 43.36 465 VAL A O 1
ATOM 681 N N . GLU A 1 85 ? -4.826 12.152 37.464 1.00 42.05 466 GLU A N 1
ATOM 682 C CA . GLU A 1 85 ? -5.572 10.942 37.151 1.00 44.18 466 GLU A CA 1
ATOM 683 C C . GLU A 1 85 ? -6.368 11.124 35.876 1.00 49.77 466 GLU A C 1
ATOM 684 O O . GLU A 1 85 ? -6.705 12.246 35.484 1.00 48.17 466 GLU A O 1
ATOM 690 N N . GLU A 1 86 ? -6.702 9.999 35.254 1.00 58.75 467 GLU A N 1
ATOM 691 C CA . GLU A 1 86 ? -7.626 9.989 34.137 1.00 56.85 467 GLU A CA 1
ATOM 692 C C . GLU A 1 86 ? -9.020 10.246 34.689 1.00 56.17 467 GLU A C 1
ATOM 693 O O . GLU A 1 86 ? -9.412 9.710 35.732 1.00 53.68 467 GLU A O 1
ATOM 699 N N . ASP A 1 87 ? -9.769 11.072 33.980 1.00 55.04 468 ASP A N 1
ATOM 700 C CA . ASP A 1 87 ? -11.101 11.424 34.419 1.00 58.27 468 ASP A CA 1
ATOM 701 C C . ASP A 1 87 ? -12.170 10.964 33.418 1.00 68.26 468 ASP A C 1
ATOM 702 O O . ASP A 1 87 ? -12.297 11.496 32.307 1.00 64.48 468 ASP A O 1
#

Radius of gyration: 12.48 Å; Cα contacts (8 Å, |Δi|>4): 163; chains: 1; bounding box: 31×29×33 Å

B-factor: mean 39.26, std 9.99, range [24.45, 81.87]

Organism: Homo sapiens (NCBI:txid9606)

Foldseek 3Di:
DADPQKFAEWEAEPPDPHTDFIFSHNQQPDFLLRVCVTVVDDADKWKWWFDQDPPPGTDGHTDDDRGHRADDPPRYIYMYIYHD

InterPro domains:
  IPR001158 DIX domain [PF00778] (601-676)
  IPR001158 DIX domain [PS50841] (600-680)
  IPR001158 DIX domain [SM00021] (598-680)
  IPR001715 Calponin homology domain [PF00307] (22-127)
  IPR001715 Calponin homology domain [PS50021] (20-127)
  IPR001715 Calponin homology domain [SM00033] (22-125)
  IPR015506 Dishevelled-related protein [PTHR10878] (20-662)
  IPR029071 Ubiquitin-like domain superfamily [SSF54236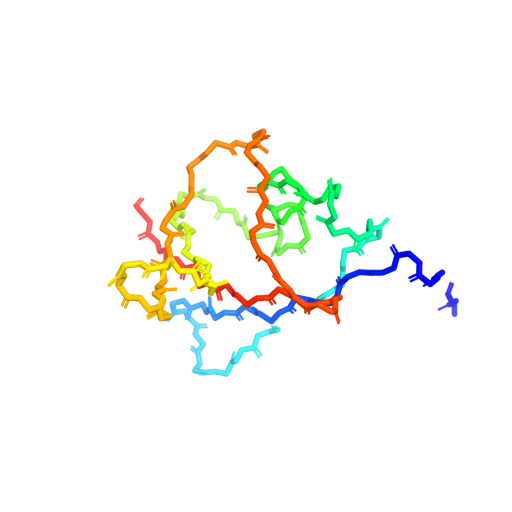] (600-678)
  IPR036872 CH domain superfamily [G3DSA:1.10.418.10] (13-129)
  IPR036872 CH domain superfamily [SSF47576] (14-152)
  IPR038207 DIX domain superfamily [G3DSA:2.40.240.130] (593-683)

CATH classification: 2.40.240.130

Sequence (84 aa):
PHSSTCTKVLYFTDRSLTPFVNIPKRLEEVTLKDFKAAIDREGNHRYHFKAMDPEFGTVKEEIFHDDDAIPGWEGKIVAWVEED

Secondary structure (DSSP, 8-state):
------EEEEEE-TT-SS---EESS-STT-BHHHHHHHH---S-EEEEEEEEETTTEEEEEEE--TTSB---BTTEEEEEEEE-